Protein 8WQN (pdb70)

Secondary structure (DSSP, 8-state):
--HHHHHHHHHHHHHHHHHHSS---HHHHHHHHHHHH-TTS-EEES-HHHHHHHHGGGGGGGB-TTS-B-BGGGTEESS--TT--SEEETSSSSSEEEEEEEEEEPHHHHHH--S--SEEEE-TTHHHHHHHHHHHHS-HHHHHHHHHHHHHHH-

Sequence (155 aa):
MFEKLYSAIIYSDEFKKILLGRGVDDLEIASAYIAFLYEDLPIIGKNLCAAFLRMGLDAVYNVMPSGKVYSPRHKLYPISRYGIDGVCINCDGGKIILRISNKGYDPEDLLESKGLESRIFVSKNFKKKSMEIIEKIWDVNKIRLIARKEILERI

Structure (mmCIF, N/CA/C/O backbone):
data_8WQN
#
_entry.id   8WQN
#
_cell.length_a   33.910
_cell.length_b   70.152
_cell.length_c   71.836
_cell.angle_alpha   90.00
_cell.angle_beta   90.00
_cell.angle_gamma   90.00
#
_symmetry.space_group_name_H-M   'P 21 21 21'
#
loop_
_entity.id
_entity.type
_entity.pdbx_description
1 polymer SegC
2 water water
#
loop_
_atom_site.group_PDB
_atom_site.id
_atom_site.type_symbol
_atom_site.label_atom_id
_atom_site.label_alt_id
_atom_site.label_comp_id
_atom_site.label_asym_id
_atom_site.label_entity_id
_atom_site.label_seq_id
_atom_site.pdbx_PDB_ins_code
_atom_site.Cartn_x
_atom_site.Cartn_y
_atom_site.Cartn_z
_atom_site.occupancy
_atom_site.B_iso_or_equiv
_atom_site.auth_seq_id
_atom_site.auth_comp_id
_atom_site.auth_asym_id
_atom_site.auth_atom_id
_atom_site.pdbx_PDB_model_num
ATOM 1 N N . MET A 1 1 ? -3.990 4.657 -17.875 1.00 29.09 1 MET A N 1
ATOM 2 C CA . MET A 1 1 ? -4.378 3.326 -18.343 1.00 35.87 1 MET A CA 1
ATOM 3 C C . MET A 1 1 ? -3.579 2.271 -17.561 1.00 31.24 1 MET A C 1
ATOM 4 O O . MET A 1 1 ? -4.040 1.158 -17.304 1.00 38.48 1 MET A O 1
ATOM 9 N N . PHE A 1 2 ? -2.394 2.687 -17.136 1.00 24.88 2 PHE A N 1
ATOM 10 C CA . PHE A 1 2 ? -1.343 1.809 -16.647 1.00 17.93 2 PHE A CA 1
ATOM 11 C C . PHE A 1 2 ? -1.158 1.857 -15.141 1.00 14.63 2 PHE A C 1
ATOM 12 O O . PHE A 1 2 ? -0.242 1.201 -14.625 1.00 15.21 2 PHE A O 1
ATOM 20 N N . GLU A 1 3 ? -1.995 2.610 -14.424 1.00 19.57 3 GLU A N 1
ATOM 21 C CA . GLU A 1 3 ? -1.832 2.731 -12.979 1.00 19.74 3 GLU A CA 1
ATOM 22 C C . GLU A 1 3 ? -1.877 1.365 -12.298 1.00 18.50 3 GLU A C 1
ATOM 23 O O . GLU A 1 3 ? -1.128 1.114 -11.345 1.00 15.37 3 GLU A O 1
ATOM 29 N N . LYS A 1 4 ? -2.740 0.460 -12.772 1.00 14.25 4 LYS A N 1
ATOM 30 C CA . LYS A 1 4 ? -2.842 -0.844 -12.121 1.00 16.43 4 LYS A CA 1
ATOM 31 C C . LYS A 1 4 ? -1.557 -1.652 -12.291 1.00 15.12 4 LYS A C 1
ATOM 32 O O . LYS A 1 4 ? -1.162 -2.413 -11.393 1.00 13.65 4 LYS A O 1
ATOM 38 N N . LEU A 1 5 ? -0.897 -1.502 -13.435 1.00 10.19 5 LEU A N 1
ATOM 39 C CA . LEU A 1 5 ? 0.359 -2.203 -13.678 1.00 12.51 5 LEU A CA 1
ATOM 40 C C . LEU A 1 5 ? 1.460 -1.699 -12.753 1.00 13.38 5 LEU A C 1
ATOM 41 O O . LEU A 1 5 ? 2.167 -2.502 -12.128 1.00 13.30 5 LEU A O 1
ATOM 46 N N . TYR A 1 6 ? 1.632 -0.369 -12.656 1.00 12.91 6 TYR A N 1
ATOM 47 C CA . TYR A 1 6 ? 2.670 0.167 -11.769 1.00 13.26 6 TYR A CA 1
ATOM 48 C C . TYR A 1 6 ? 2.389 -0.203 -10.318 1.00 13.34 6 TYR A C 1
ATOM 49 O O . TYR A 1 6 ? 3.307 -0.565 -9.575 1.00 12.41 6 TYR A O 1
ATOM 58 N N . SER A 1 7 ? 1.127 -0.109 -9.895 1.00 12.02 7 SER A N 1
ATOM 59 C CA . SER A 1 7 ? 0.800 -0.431 -8.513 1.00 12.71 7 SER A CA 1
ATOM 60 C C . SER A 1 7 ? 1.005 -1.919 -8.233 1.00 13.67 7 SER A C 1
ATOM 61 O O . SER A 1 7 ? 1.495 -2.294 -7.159 1.00 12.76 7 SER A O 1
ATOM 64 N N . ALA A 1 8 ? 0.659 -2.788 -9.189 1.00 11.92 8 ALA A N 1
ATOM 65 C CA . ALA A 1 8 ? 0.881 -4.218 -8.985 1.00 12.22 8 ALA A CA 1
ATOM 66 C C . ALA A 1 8 ? 2.352 -4.521 -8.755 1.00 12.40 8 ALA A C 1
ATOM 67 O O . ALA A 1 8 ? 2.702 -5.349 -7.898 1.00 11.61 8 ALA A O 1
ATOM 69 N N . ILE A 1 9 ? 3.227 -3.872 -9.530 1.00 7.52 9 ILE A N 1
ATOM 70 C CA . ILE A 1 9 ? 4.662 -4.093 -9.394 1.00 12.35 9 ILE A CA 1
ATOM 71 C C . ILE A 1 9 ? 5.160 -3.620 -8.024 1.00 11.50 9 ILE A C 1
ATOM 72 O O . ILE A 1 9 ? 5.916 -4.328 -7.345 1.00 11.24 9 ILE A O 1
ATOM 77 N N . ILE A 1 10 ? 4.751 -2.436 -7.585 1.00 10.05 10 ILE A N 1
ATOM 78 C CA . ILE A 1 10 ? 5.238 -1.945 -6.295 1.00 9.10 10 ILE A CA 1
ATOM 79 C C . ILE A 1 10 ? 4.690 -2.806 -5.153 1.00 10.99 10 ILE A C 1
ATOM 80 O O . ILE A 1 10 ? 5.423 -3.192 -4.229 1.00 11.53 10 ILE A O 1
ATOM 85 N N . TYR A 1 11 ? 3.393 -3.120 -5.196 1.00 10.74 11 TYR A N 1
ATOM 86 C CA . TYR A 1 11 ? 2.793 -3.884 -4.097 1.00 9.87 11 TYR A CA 1
ATOM 87 C C . TYR A 1 11 ? 3.390 -5.278 -4.010 1.00 11.39 11 TYR A C 1
ATOM 88 O O . TYR A 1 11 ? 3.681 -5.769 -2.911 1.00 12.84 11 TYR A O 1
ATOM 97 N N . SER A 1 12 ? 3.606 -5.926 -5.161 1.00 11.37 12 SER A N 1
ATOM 98 C CA . SER A 1 12 ? 4.174 -7.273 -5.137 1.00 10.36 12 SER A CA 1
ATOM 99 C C . SER A 1 12 ? 5.619 -7.244 -4.641 1.00 12.76 12 SER A C 1
ATOM 100 O O . SER A 1 12 ? 6.051 -8.141 -3.899 1.00 11.81 12 SER A O 1
ATOM 103 N N . ASP A 1 13 ? 6.376 -6.206 -5.020 1.00 12.87 13 ASP A N 1
ATOM 104 C CA . ASP A 1 13 ? 7.746 -6.064 -4.531 1.00 10.96 13 ASP A CA 1
ATOM 105 C C . ASP A 1 13 ? 7.779 -5.911 -3.011 1.00 13.75 13 ASP A C 1
ATOM 106 O O . ASP A 1 13 ? 8.595 -6.547 -2.328 1.00 15.18 13 ASP A O 1
ATOM 111 N N . GLU A 1 14 ? 6.903 -5.071 -2.462 1.00 11.52 14 GLU A N 1
ATOM 112 C CA . GLU A 1 14 ? 6.875 -4.888 -1.012 1.00 13.45 14 GLU A CA 1
ATOM 113 C C . GLU A 1 14 ? 6.421 -6.162 -0.307 1.00 14.98 14 GLU A C 1
ATOM 114 O O . GLU A 1 14 ? 6.954 -6.522 0.753 1.00 12.19 14 GLU A O 1
ATOM 120 N N . PHE A 1 15 ? 5.427 -6.855 -0.873 1.00 11.12 15 PHE A N 1
ATOM 121 C CA . PHE A 1 15 ? 4.960 -8.093 -0.256 1.00 10.16 15 PHE A CA 1
ATOM 122 C C . PHE A 1 15 ? 6.055 -9.150 -0.233 1.00 12.41 15 PHE A C 1
ATOM 123 O O . PHE A 1 15 ? 6.264 -9.815 0.792 1.00 11.34 15 PHE A O 1
ATOM 131 N N . LYS A 1 16 ? 6.774 -9.319 -1.345 1.00 11.28 16 LYS A N 1
ATOM 132 C CA . LYS A 1 16 ? 7.808 -10.348 -1.389 1.00 10.74 16 LYS A CA 1
ATOM 133 C C . LYS A 1 16 ? 8.940 -10.034 -0.422 1.00 12.50 16 LYS A C 1
ATOM 134 O O . LYS A 1 16 ? 9.515 -10.952 0.180 1.00 11.94 16 LYS A O 1
ATOM 140 N N . LYS A 1 17 ? 9.256 -8.753 -0.242 1.00 12.25 17 LYS A N 1
ATOM 141 C CA . LYS A 1 17 ? 10.254 -8.387 0.757 1.00 12.89 17 LYS A CA 1
ATOM 142 C C . LYS A 1 17 ? 9.780 -8.759 2.157 1.00 18.75 17 LYS A C 1
ATOM 143 O O . LYS A 1 17 ? 10.566 -9.240 2.981 1.00 17.75 17 LYS A O 1
ATOM 149 N N . ILE A 1 18 ? 8.491 -8.543 2.444 1.00 13.05 18 ILE A N 1
ATOM 150 C CA . ILE A 1 18 ? 7.940 -8.907 3.751 1.00 13.89 18 ILE A CA 1
ATOM 151 C C . ILE A 1 18 ? 7.955 -10.420 3.968 1.00 15.51 18 ILE A C 1
ATOM 152 O O . ILE A 1 18 ? 8.267 -10.900 5.068 1.00 16.18 18 ILE A O 1
ATOM 157 N N . LEU A 1 19 ? 7.585 -11.191 2.949 1.00 13.81 19 LEU A N 1
ATOM 158 C CA . LEU A 1 19 ? 7.427 -12.639 3.101 1.00 15.92 19 LEU A CA 1
ATOM 159 C C . LEU A 1 19 ? 8.762 -13.377 3.018 1.00 15.23 19 LEU A C 1
ATOM 160 O O . LEU A 1 19 ? 9.046 -14.276 3.832 1.00 15.08 19 LEU A O 1
ATOM 165 N N . LEU A 1 20 ? 9.574 -13.038 2.017 1.00 12.40 20 LEU A N 1
ATOM 166 C CA . LEU A 1 20 ? 10.751 -13.808 1.665 1.00 12.64 20 LEU A CA 1
ATOM 167 C C . LEU A 1 20 ? 12.061 -13.040 1.796 1.00 12.61 20 LEU A C 1
ATOM 168 O O . LEU A 1 20 ? 13.122 -13.642 1.598 1.00 13.35 20 LEU A O 1
ATOM 173 N N . GLY A 1 21 ? 12.023 -11.739 2.076 1.00 14.21 21 GLY A N 1
ATOM 174 C CA . GLY A 1 21 ? 13.251 -10.982 2.285 1.00 16.00 21 GLY A CA 1
ATOM 175 C C . GLY A 1 21 ? 13.959 -10.501 1.042 1.00 19.00 21 GLY A C 1
ATOM 176 O O . GLY A 1 21 ? 15.087 -10.007 1.146 1.00 17.91 21 GLY A O 1
ATOM 177 N N . ARG A 1 22 ? 13.335 -10.600 -0.129 1.00 14.68 22 ARG A N 1
ATOM 178 C CA . ARG A 1 22 ? 13.933 -10.064 -1.336 1.00 17.81 22 ARG A CA 1
ATOM 179 C C . ARG A 1 22 ? 12.829 -9.550 -2.235 1.00 18.75 22 ARG A C 1
ATOM 180 O O . ARG A 1 22 ? 11.678 -9.983 -2.139 1.00 14.34 22 ARG A O 1
ATOM 188 N N . GLY A 1 23 ? 13.196 -8.617 -3.106 1.00 15.03 23 GLY A N 1
ATOM 189 C CA . GLY A 1 23 ? 12.249 -8.079 -4.063 1.00 16.84 23 GLY A CA 1
ATOM 190 C C . GLY A 1 23 ? 11.928 -9.036 -5.204 1.00 16.05 23 GLY A C 1
ATOM 191 O O . GLY A 1 23 ? 12.548 -10.087 -5.405 1.00 15.80 23 GLY A O 1
ATOM 192 N N . VAL A 1 24 ? 10.919 -8.640 -5.990 1.00 12.74 24 VAL A N 1
ATOM 193 C CA . VAL A 1 24 ? 10.552 -9.438 -7.135 1.00 14.32 24 VAL A CA 1
ATOM 194 C C . VAL A 1 24 ? 11.666 -9.368 -8.170 1.00 14.78 24 VAL A C 1
ATOM 195 O O . VAL A 1 24 ? 12.461 -8.417 -8.212 1.00 18.57 24 VAL A O 1
ATOM 199 N N . ASP A 1 25 ? 11.737 -10.407 -8.994 1.00 12.77 25 ASP A N 1
ATOM 200 C CA . ASP A 1 25 ? 12.775 -10.552 -10.003 1.00 18.95 25 ASP A CA 1
ATOM 201 C C . ASP A 1 25 ? 12.233 -10.244 -11.399 1.00 17.31 25 ASP A C 1
ATOM 202 O O . ASP A 1 25 ? 11.061 -9.896 -11.589 1.00 15.29 25 ASP A O 1
ATOM 207 N N . ASP A 1 26 ? 13.128 -10.348 -12.392 1.00 15.37 26 ASP A N 1
ATOM 208 C CA . ASP A 1 26 ? 12.802 -9.948 -13.756 1.00 16.05 26 ASP A CA 1
ATOM 209 C C . ASP A 1 26 ? 11.595 -10.709 -14.294 1.00 14.53 26 ASP A C 1
ATOM 210 O O . ASP A 1 26 ? 10.722 -10.126 -14.950 1.00 13.93 26 ASP A O 1
ATOM 215 N N . LEU A 1 27 ? 11.580 -12.031 -14.109 1.00 14.27 27 LEU A N 1
ATOM 216 C CA . LEU A 1 27 ? 10.511 -12.847 -14.679 1.00 16.05 27 LEU A CA 1
ATOM 217 C C . LEU A 1 27 ? 9.191 -12.574 -13.989 1.00 12.18 27 LEU A C 1
ATOM 218 O O . LEU A 1 27 ? 8.130 -12.601 -14.627 1.00 13.87 27 LEU A O 1
ATOM 223 N N . GLU A 1 28 ? 9.233 -12.339 -12.678 1.00 12.97 28 GLU A N 1
ATOM 224 C CA . GLU A 1 28 ? 8.011 -11.998 -11.957 1.00 12.89 28 GLU A CA 1
ATOM 225 C C . GLU A 1 28 ? 7.442 -10.671 -12.442 1.00 10.20 28 GLU A C 1
ATOM 226 O O . GLU A 1 28 ? 6.229 -10.538 -12.634 1.00 11.67 28 GLU A O 1
ATOM 232 N N . ILE A 1 29 ? 8.301 -9.681 -12.654 1.00 10.61 29 ILE A N 1
ATOM 233 C CA . ILE A 1 29 ? 7.834 -8.419 -13.229 1.00 11.98 29 ILE A CA 1
ATOM 234 C C . ILE A 1 29 ? 7.214 -8.651 -14.603 1.00 11.77 29 ILE A C 1
ATOM 235 O O . ILE A 1 29 ? 6.128 -8.134 -14.919 1.00 11.31 29 ILE A O 1
ATOM 240 N N . ALA A 1 30 ? 7.887 -9.446 -15.440 1.00 13.25 30 ALA A N 1
ATOM 241 C CA . ALA A 1 30 ? 7.367 -9.720 -16.777 1.00 15.82 30 ALA A CA 1
ATOM 242 C C . ALA A 1 30 ? 5.991 -10.371 -16.731 1.00 12.67 30 ALA A C 1
ATOM 243 O O . ALA A 1 30 ? 5.177 -10.146 -17.632 1.00 13.24 30 ALA A O 1
ATOM 245 N N . SER A 1 31 ? 5.696 -11.161 -15.688 1.00 9.65 31 SER A N 1
ATOM 246 C CA . SER A 1 31 ? 4.371 -11.778 -15.610 1.00 11.23 31 SER A CA 1
ATOM 247 C C . SER A 1 31 ? 3.259 -10.740 -15.514 1.00 11.67 31 SER A C 1
ATOM 248 O O . SER A 1 31 ? 2.159 -10.973 -16.028 1.00 13.55 31 SER A O 1
ATOM 251 N N . ALA A 1 32 ? 3.506 -9.595 -14.866 1.00 11.68 32 ALA A N 1
ATOM 252 C CA . ALA A 1 32 ? 2.479 -8.553 -14.803 1.00 12.24 32 ALA A CA 1
ATOM 253 C C . ALA A 1 32 ? 2.258 -7.887 -16.155 1.00 13.18 32 ALA A C 1
ATOM 254 O O . ALA A 1 32 ? 1.127 -7.506 -16.476 1.00 13.74 32 ALA A O 1
ATOM 256 N N . TYR A 1 33 ? 3.314 -7.751 -16.961 1.00 10.69 33 TYR A N 1
ATOM 257 C CA . TYR A 1 33 ? 3.137 -7.189 -18.300 1.00 13.29 33 TYR A CA 1
ATOM 258 C C . TYR A 1 33 ? 2.319 -8.132 -19.164 1.00 15.44 33 TYR A C 1
ATOM 259 O O . TYR A 1 33 ? 1.401 -7.700 -19.872 1.00 15.33 33 TYR A O 1
ATOM 268 N N . ILE A 1 34 ? 2.617 -9.430 -19.093 1.00 13.45 34 ILE A N 1
ATOM 269 C CA . ILE A 1 34 ? 1.827 -10.420 -19.819 1.00 15.98 34 ILE A CA 1
ATOM 270 C C . ILE A 1 34 ? 0.376 -10.417 -19.346 1.00 16.29 34 ILE A C 1
ATOM 271 O O . ILE A 1 34 ? -0.555 -10.492 -20.161 1.00 15.64 34 ILE A O 1
ATOM 276 N N . ALA A 1 35 ? 0.148 -10.338 -18.025 1.00 12.85 35 ALA A N 1
ATOM 277 C CA . ALA A 1 35 ? -1.222 -10.321 -17.523 1.00 14.54 35 ALA A CA 1
ATOM 278 C C . ALA A 1 35 ? -1.956 -9.052 -17.938 1.00 12.85 35 ALA A C 1
ATOM 279 O O . ALA A 1 35 ? -3.183 -9.069 -18.120 1.00 15.53 35 ALA A O 1
ATOM 281 N N . PHE A 1 36 ? -1.227 -7.952 -18.096 1.00 12.46 36 PHE A N 1
ATOM 282 C CA . PHE A 1 36 ? -1.838 -6.700 -18.514 1.00 14.90 36 PHE A CA 1
ATOM 283 C C . PHE A 1 36 ? -2.368 -6.806 -19.938 1.00 15.17 36 PHE A C 1
ATOM 284 O O . PHE A 1 36 ? -3.421 -6.237 -20.258 1.00 17.73 36 PHE A O 1
ATOM 292 N N . LEU A 1 37 ? -1.659 -7.542 -20.793 1.00 15.58 37 LEU A N 1
ATOM 293 C CA . LEU A 1 37 ? -2.042 -7.717 -22.192 1.00 18.17 37 LEU A CA 1
ATOM 294 C C . LEU A 1 37 ? -3.131 -8.768 -22.365 1.00 25.43 37 LEU A C 1
ATOM 295 O O . LEU A 1 37 ? -4.048 -8.582 -23.173 1.00 20.19 37 LEU A O 1
ATOM 300 N N . TYR A 1 38 ? -3.034 -9.884 -21.640 1.00 19.78 38 TYR A N 1
ATOM 301 C CA . TYR A 1 38 ? -3.916 -11.041 -21.810 1.00 19.59 38 TYR A CA 1
ATOM 302 C C . TYR A 1 38 ? -4.605 -11.378 -20.498 1.00 21.44 38 TYR A C 1
ATOM 303 O O . TYR A 1 38 ? -4.108 -12.179 -19.696 1.00 15.73 38 TYR A O 1
ATOM 312 N N . GLU A 1 39 ? -5.781 -10.784 -20.305 1.00 17.55 39 GLU A N 1
ATOM 313 C CA . GLU A 1 39 ? -6.519 -10.974 -19.062 1.00 22.03 39 GLU A CA 1
ATOM 314 C C . GLU A 1 39 ? -6.995 -12.407 -18.874 1.00 20.92 39 GLU A C 1
ATOM 315 O O . GLU A 1 39 ? -7.232 -12.825 -17.736 1.00 24.53 39 GLU A O 1
ATOM 321 N N . ASP A 1 40 ? -7.117 -13.178 -19.949 1.00 19.35 40 ASP A N 1
ATOM 322 C CA . ASP A 1 40 ? -7.736 -14.488 -19.876 1.00 20.97 40 ASP A CA 1
ATOM 323 C C . ASP A 1 40 ? -6.733 -15.628 -19.964 1.00 21.76 40 ASP A C 1
ATOM 324 O O . ASP A 1 40 ? -7.138 -16.795 -20.009 1.00 22.68 40 ASP A O 1
ATOM 329 N N . LEU A 1 41 ? -5.457 -15.327 -19.982 1.00 18.17 41 LEU A N 1
ATOM 330 C CA . LEU A 1 41 ? -4.403 -16.307 -20.192 1.00 17.31 41 LEU A CA 1
ATOM 331 C C . LEU A 1 41 ? -3.926 -16.838 -18.846 1.00 16.13 41 LEU A C 1
ATOM 332 O O . LEU A 1 41 ? -3.558 -16.044 -17.982 1.00 14.04 41 LEU A O 1
ATOM 337 N N . PRO A 1 42 ? -3.925 -18.149 -18.622 1.00 13.99 42 PRO A N 1
ATOM 338 C CA . PRO A 1 42 ? -3.308 -18.671 -17.396 1.00 11.64 42 PRO A CA 1
ATOM 339 C C . PRO A 1 42 ? -1.825 -18.352 -17.389 1.00 14.68 42 PRO A C 1
ATOM 340 O O . PRO A 1 42 ? -1.154 -18.430 -18.412 1.00 15.31 42 PRO A O 1
ATOM 344 N N . ILE A 1 43 ? -1.318 -17.985 -16.220 1.00 11.94 43 ILE A N 1
ATOM 345 C CA . ILE A 1 43 ? 0.092 -17.680 -16.038 1.00 10.60 43 ILE A CA 1
ATOM 346 C C . ILE A 1 43 ? 0.609 -18.655 -14.998 1.00 14.04 43 ILE A C 1
ATOM 347 O O . ILE A 1 43 ? 0.095 -18.700 -13.873 1.00 12.09 43 ILE A O 1
ATOM 352 N N . ILE A 1 44 ? 1.591 -19.459 -15.394 1.00 11.58 44 ILE A N 1
ATOM 353 C CA . ILE A 1 44 ? 2.039 -20.627 -14.647 1.00 13.70 44 ILE A CA 1
ATOM 354 C C . ILE A 1 44 ? 3.498 -20.421 -14.298 1.00 15.24 44 ILE A C 1
ATOM 355 O O . ILE A 1 44 ? 4.334 -20.277 -15.192 1.00 15.12 44 ILE A O 1
ATOM 360 N N . GLY A 1 45 ? 3.818 -20.439 -13.007 1.00 12.86 45 GLY A N 1
ATOM 361 C CA . GLY A 1 45 ? 5.203 -20.267 -12.610 1.00 13.51 45 GLY A CA 1
ATOM 362 C C . GLY A 1 45 ? 5.410 -18.970 -11.856 1.00 15.35 45 GLY A C 1
ATOM 363 O O . GLY A 1 45 ? 4.584 -18.610 -11.013 1.00 13.97 45 GLY A O 1
ATOM 364 N N . LYS A 1 46 ? 6.485 -18.248 -12.156 1.00 13.77 46 LYS A N 1
ATOM 365 C CA . LYS A 1 46 ? 6.782 -17.013 -11.428 1.00 13.69 46 LYS A CA 1
ATOM 366 C C . LYS A 1 46 ? 5.737 -15.977 -11.809 1.00 15.82 46 LYS A C 1
ATOM 367 O O . LYS A 1 46 ? 5.751 -15.467 -12.936 1.00 17.20 46 LYS A O 1
ATOM 373 N N . ASN A 1 47 ? 4.818 -15.665 -10.874 1.00 9.80 47 ASN A N 1
ATOM 374 C CA . ASN A 1 47 ? 3.624 -14.919 -11.259 1.00 9.59 47 ASN A CA 1
ATOM 375 C C . ASN A 1 47 ? 3.156 -13.937 -10.193 1.00 11.08 47 ASN A C 1
ATOM 376 O O . ASN A 1 47 ? 2.004 -13.490 -10.263 1.00 8.94 47 ASN A O 1
ATOM 381 N N . LEU A 1 48 ? 3.996 -13.593 -9.209 1.00 8.63 48 LEU A N 1
ATOM 382 C CA . LEU A 1 48 ? 3.508 -12.774 -8.096 1.00 7.28 48 LEU A CA 1
ATOM 383 C C . LEU A 1 48 ? 3.008 -11.417 -8.574 1.00 8.99 48 LEU A C 1
ATOM 384 O O . LEU A 1 48 ? 1.963 -10.940 -8.114 1.00 9.54 48 LEU A O 1
ATOM 389 N N . CYS A 1 49 ? 3.723 -10.779 -9.508 1.00 9.99 49 CYS A N 1
ATOM 390 C CA . CYS A 1 49 ? 3.278 -9.461 -9.954 1.00 8.21 49 CYS A CA 1
ATOM 391 C C . CYS A 1 49 ? 1.963 -9.559 -10.722 1.00 10.57 49 CYS A C 1
ATOM 392 O O . CYS A 1 49 ? 1.073 -8.718 -10.547 1.00 10.57 49 CYS A O 1
ATOM 395 N N . ALA A 1 50 ? 1.811 -10.591 -11.555 1.00 8.51 50 ALA A N 1
ATOM 396 C CA . ALA A 1 50 ? 0.529 -10.828 -12.218 1.00 8.48 50 ALA A CA 1
ATOM 397 C C . ALA A 1 50 ? -0.579 -11.040 -11.205 1.00 10.88 50 ALA A C 1
ATOM 398 O O . ALA A 1 50 ? -1.734 -10.639 -11.425 1.00 10.04 50 ALA A O 1
ATOM 400 N N . ALA A 1 51 ? -0.255 -11.695 -10.088 1.00 10.37 51 ALA A N 1
ATOM 401 C CA . ALA A 1 51 ? -1.284 -11.941 -9.080 1.00 10.89 51 ALA A CA 1
ATOM 402 C C . ALA A 1 51 ? -1.773 -10.650 -8.446 1.00 11.34 51 ALA A C 1
ATOM 403 O O . ALA A 1 51 ? -2.974 -10.495 -8.201 1.00 10.37 51 ALA A O 1
ATOM 405 N N . PHE A 1 52 ? -0.868 -9.718 -8.132 1.00 8.84 52 PHE A N 1
ATOM 406 C CA . PHE A 1 52 ? -1.358 -8.457 -7.592 1.00 9.39 52 PHE A CA 1
ATOM 407 C C . PHE A 1 52 ? -2.136 -7.669 -8.639 1.00 12.26 52 PHE A C 1
ATOM 408 O O . PHE A 1 52 ? -3.057 -6.917 -8.290 1.00 10.90 52 PHE A O 1
ATOM 416 N N . LEU A 1 53 ? -1.819 -7.845 -9.923 1.00 11.11 53 LEU A N 1
ATOM 417 C CA . LEU A 1 53 ? -2.600 -7.156 -10.948 1.00 11.60 53 LEU A CA 1
ATOM 418 C C . LEU A 1 53 ? -4.030 -7.694 -11.009 1.00 11.71 53 LEU A C 1
ATOM 419 O O . LEU A 1 53 ? -4.997 -6.924 -11.102 1.00 12.17 53 LEU A O 1
ATOM 424 N N . ARG A 1 54 ? -4.181 -9.011 -10.949 1.00 10.02 54 ARG A N 1
ATOM 425 C CA . ARG A 1 54 ? -5.488 -9.639 -11.130 1.00 9.81 54 ARG A CA 1
ATOM 426 C C . ARG A 1 54 ? -6.323 -9.666 -9.857 1.00 13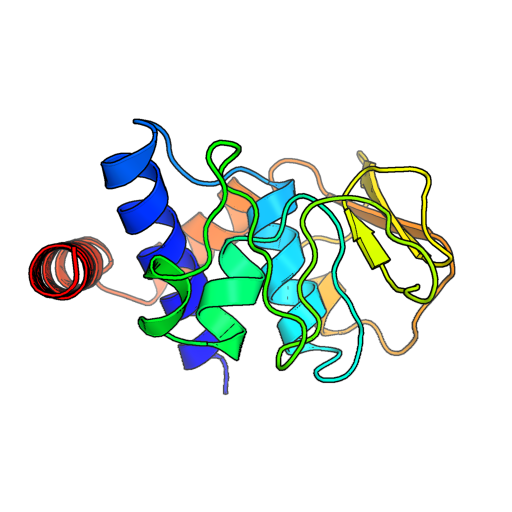.50 54 ARG A C 1
ATOM 427 O O . ARG A 1 54 ? -7.560 -9.599 -9.933 1.00 14.82 54 ARG A O 1
ATOM 435 N N . MET A 1 55 ? -5.677 -9.795 -8.703 1.00 12.89 55 MET A N 1
ATOM 436 C CA . MET A 1 55 ? -6.345 -9.963 -7.419 1.00 11.99 55 MET A CA 1
ATOM 437 C C . MET A 1 55 ? -6.245 -8.768 -6.495 1.00 13.48 55 MET A C 1
ATOM 438 O O . MET A 1 55 ? -6.885 -8.783 -5.440 1.00 13.55 55 MET A O 1
ATOM 443 N N . GLY A 1 56 ? -5.426 -7.774 -6.820 1.00 12.77 56 GLY A N 1
ATOM 444 C CA . GLY A 1 56 ? -5.151 -6.736 -5.832 1.00 12.47 56 GLY A CA 1
ATOM 445 C C . GLY A 1 56 ? -4.537 -7.290 -4.559 1.00 12.21 56 GLY A C 1
ATOM 446 O O . GLY A 1 56 ? -3.804 -8.280 -4.559 1.00 12.50 56 GLY A O 1
ATOM 447 N N . LEU A 1 57 ? -4.870 -6.645 -3.431 1.00 13.72 57 LEU A N 1
ATOM 448 C CA . LEU A 1 57 ? -4.353 -7.088 -2.140 1.00 15.08 57 LEU A CA 1
ATOM 449 C C . LEU A 1 57 ? -4.798 -8.494 -1.764 1.00 14.77 57 LEU A C 1
ATOM 450 O O . LEU A 1 57 ? -4.166 -9.115 -0.906 1.00 14.20 57 LEU A O 1
ATOM 455 N N . ASP A 1 58 ? -5.871 -9.010 -2.363 1.00 14.03 58 ASP A N 1
ATOM 456 C CA . ASP A 1 58 ? -6.264 -10.386 -2.064 1.00 14.37 58 ASP A CA 1
ATOM 457 C C . ASP A 1 58 ? -5.212 -11.406 -2.486 1.00 10.61 58 ASP A C 1
ATOM 458 O O . ASP A 1 58 ? -5.297 -12.562 -2.063 1.00 11.81 58 ASP A O 1
ATOM 463 N N . ALA A 1 59 ? -4.216 -11.007 -3.292 1.00 10.93 59 ALA A N 1
ATOM 464 C CA . ALA A 1 59 ? -3.153 -11.928 -3.676 1.00 11.75 59 ALA A CA 1
ATOM 465 C C . ALA A 1 59 ? -2.414 -12.484 -2.468 1.00 11.49 59 ALA A C 1
ATOM 466 O O . ALA A 1 59 ? -1.881 -13.594 -2.539 1.00 11.33 59 ALA A O 1
ATOM 468 N N . VAL A 1 60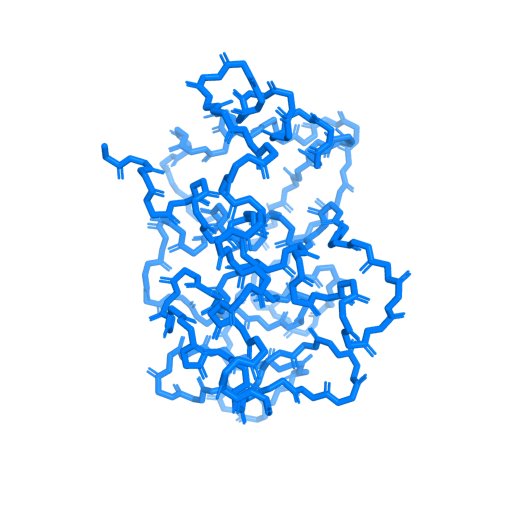 ? -2.425 -11.769 -1.341 1.00 11.26 60 VAL A N 1
ATOM 469 C CA . VAL A 1 60 ? -1.662 -12.229 -0.192 1.00 12.50 60 VAL A CA 1
ATOM 470 C C . VAL A 1 60 ? -2.186 -13.550 0.344 1.00 13.81 60 VAL A C 1
ATOM 471 O O . VAL A 1 60 ? -1.444 -14.275 1.009 1.00 16.13 60 VAL A O 1
ATOM 475 N N . TYR A 1 61 ? -3.446 -13.899 0.061 1.00 11.91 61 TYR A N 1
ATOM 476 C CA . TYR A 1 61 ? -4.036 -15.113 0.623 1.00 10.41 61 TYR A CA 1
ATOM 477 C C . TYR A 1 61 ? -3.686 -16.360 -0.163 1.00 13.35 61 TYR A C 1
ATOM 478 O O . TYR A 1 61 ? -3.977 -17.472 0.298 1.00 13.23 61 TYR A O 1
ATOM 487 N N . ASN A 1 62 ? -3.084 -16.198 -1.342 1.00 9.35 62 ASN A N 1
ATOM 488 C CA . ASN A 1 62 ? -2.940 -17.274 -2.312 1.00 11.01 62 ASN A CA 1
ATOM 489 C C . ASN A 1 62 ? -1.487 -17.541 -2.662 1.00 12.29 62 ASN A C 1
ATOM 490 O O . ASN A 1 62 ? -1.212 -18.227 -3.649 1.00 10.83 62 ASN A O 1
ATOM 495 N N . VAL A 1 63 ? -0.551 -17.050 -1.855 1.00 10.02 63 VAL A N 1
ATOM 496 C CA . VAL A 1 63 ? 0.868 -17.196 -2.166 1.00 11.55 63 VAL A CA 1
ATOM 497 C C . VAL A 1 63 ? 1.404 -18.469 -1.523 1.00 13.55 63 VAL A C 1
ATOM 498 O O 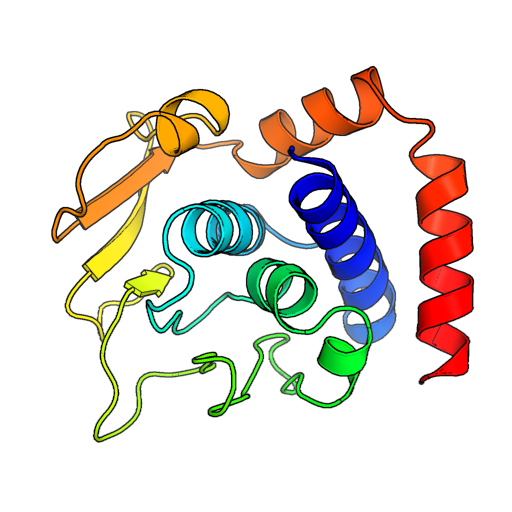. VAL A 1 63 ? 1.188 -18.727 -0.331 1.00 16.18 63 VAL A O 1
ATOM 502 N N . MET A 1 64 ? 2.093 -19.266 -2.321 1.00 9.93 64 MET A N 1
ATOM 503 C CA . MET A 1 64 ? 2.695 -20.520 -1.889 1.00 12.33 64 MET A CA 1
ATOM 504 C C . MET A 1 64 ? 3.978 -20.190 -1.123 1.00 11.50 64 MET A C 1
ATOM 505 O O . MET A 1 64 ? 4.489 -19.068 -1.196 1.00 11.60 64 MET A O 1
ATOM 510 N N . PRO A 1 65 ? 4.558 -21.153 -0.396 1.00 12.10 65 PRO A N 1
ATOM 511 C CA . PRO A 1 65 ? 5.891 -20.907 0.205 1.00 12.90 65 PRO A CA 1
ATOM 512 C C . PRO A 1 65 ? 6.965 -20.465 -0.773 1.00 12.07 65 PRO A C 1
ATOM 513 O O . PRO A 1 65 ? 7.908 -19.769 -0.360 1.00 11.68 65 PRO A O 1
ATOM 517 N N . SER A 1 66 ? 6.862 -20.864 -2.055 1.00 10.30 66 SER A N 1
ATOM 518 C CA . SER A 1 66 ? 7.812 -20.509 -3.104 1.00 10.81 66 SER A CA 1
ATOM 519 C C . SER A 1 66 ? 7.713 -19.055 -3.537 1.00 12.76 66 SER A C 1
ATOM 520 O O . SER A 1 66 ? 8.590 -18.590 -4.279 1.00 13.18 66 SER A O 1
ATOM 523 N N . GLY A 1 67 ? 6.654 -18.349 -3.140 1.00 8.63 67 GLY A N 1
ATOM 524 C CA . GLY A 1 67 ? 6.398 -16.999 -3.618 1.00 11.54 67 GLY A CA 1
ATOM 525 C C . GLY A 1 67 ? 5.593 -16.929 -4.893 1.00 11.14 67 GLY A C 1
ATOM 526 O O . GLY A 1 67 ? 5.402 -15.830 -5.435 1.00 11.42 67 GLY A O 1
ATOM 527 N N . LYS A 1 68 ? 5.128 -18.061 -5.392 1.00 10.05 68 LYS A N 1
ATOM 528 C CA . LYS A 1 68 ? 4.264 -18.146 -6.562 1.00 10.20 68 LYS A CA 1
ATOM 529 C C . LYS A 1 68 ? 2.827 -18.351 -6.114 1.00 11.25 68 LYS A C 1
ATOM 530 O O . LYS A 1 68 ? 2.564 -18.872 -5.028 1.00 11.35 68 LYS A O 1
ATOM 536 N N . VAL A 1 69 ? 1.885 -17.926 -6.950 1.00 8.91 69 VAL A N 1
ATOM 537 C CA . VAL A 1 69 ? 0.497 -17.806 -6.524 1.00 7.89 69 VAL A CA 1
ATOM 538 C C . VAL A 1 69 ? -0.335 -18.921 -7.144 1.00 9.37 69 VAL A C 1
ATOM 539 O O . VAL A 1 69 ? -0.152 -19.272 -8.313 1.00 9.11 69 VAL A O 1
ATOM 543 N N . TYR A 1 70 ? -1.259 -19.464 -6.348 1.00 7.59 70 TYR A N 1
ATOM 544 C CA . TYR A 1 70 ? -2.245 -20.440 -6.801 1.00 9.43 70 TYR A CA 1
ATOM 545 C C . TYR A 1 70 ? -3.618 -19.803 -6.645 1.00 11.73 70 TYR A C 1
ATOM 546 O O . TYR A 1 70 ? -4.079 -19.588 -5.522 1.00 10.13 70 TYR A O 1
ATOM 555 N N . SER A 1 71 ? -4.277 -19.484 -7.757 1.00 8.86 71 SER A N 1
ATOM 556 C CA . SER A 1 71 ? -5.651 -18.985 -7.705 1.00 11.32 71 SER A CA 1
ATOM 557 C C . SER A 1 71 ? -6.338 -19.337 -9.005 1.00 12.97 71 SER A C 1
ATOM 558 O O . SER A 1 71 ? -6.299 -18.574 -9.980 1.00 11.28 71 SER A O 1
ATOM 561 N N . PRO A 1 72 ? -7.004 -20.490 -9.059 1.00 13.49 72 PRO A N 1
ATOM 562 C CA . PRO A 1 72 ? -7.722 -20.886 -10.285 1.00 12.77 72 PRO A CA 1
ATOM 563 C C . PRO A 1 72 ? -8.686 -19.848 -10.815 1.00 14.30 72 PRO A C 1
ATOM 564 O O . PRO A 1 72 ? -8.748 -19.650 -12.038 1.00 16.62 72 PRO A O 1
ATOM 568 N N . ARG A 1 73 ? -9.432 -19.168 -9.935 1.00 14.87 73 ARG A N 1
ATOM 569 C CA . ARG A 1 73 ? -10.404 -18.188 -10.412 1.00 19.22 73 ARG A CA 1
ATOM 570 C C . ARG A 1 73 ? -9.734 -17.070 -11.194 1.00 17.81 73 ARG A C 1
ATOM 571 O O . ARG A 1 73 ? -10.326 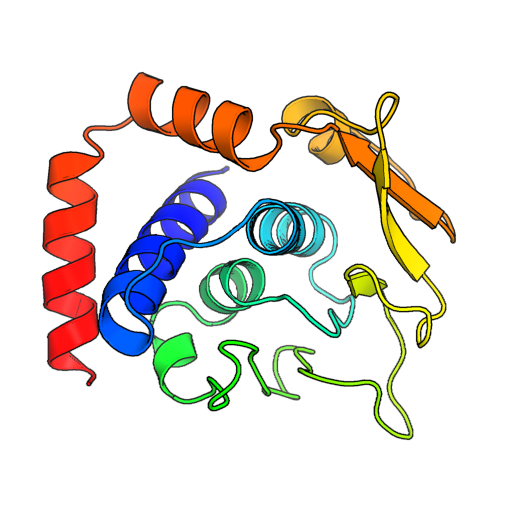-16.522 -12.134 1.00 15.57 73 ARG A O 1
ATOM 579 N N . HIS A 1 74 ? -8.488 -16.744 -10.858 1.00 12.70 74 HIS A N 1
ATOM 580 C CA . HIS A 1 74 ? -7.742 -15.734 -11.591 1.00 12.23 74 HIS A CA 1
ATOM 581 C C . HIS A 1 74 ? -6.740 -16.322 -12.567 1.00 9.02 74 HIS A C 1
ATOM 582 O O . HIS A 1 74 ? -5.889 -15.584 -13.068 1.00 11.55 74 HIS A O 1
ATOM 589 N N . LYS A 1 75 ? -6.847 -17.618 -12.872 1.00 10.03 75 LYS A N 1
ATOM 590 C CA . LYS A 1 75 ? -5.974 -18.297 -13.826 1.00 13.50 75 LYS A CA 1
ATOM 591 C C . LYS A 1 75 ? -4.495 -18.128 -13.461 1.00 13.20 75 LYS A C 1
ATOM 592 O O . LYS A 1 75 ? -3.650 -17.852 -14.310 1.00 11.91 75 LYS A O 1
ATOM 598 N N . LEU A 1 76 ? -4.182 -18.316 -12.181 1.00 10.93 76 LEU A N 1
ATOM 599 C CA . LEU A 1 76 ? -2.811 -18.224 -11.695 1.00 10.35 76 LEU A CA 1
ATOM 600 C C . LEU A 1 76 ? -2.415 -19.557 -11.074 1.00 10.08 76 LEU A C 1
ATOM 601 O O . LEU A 1 76 ? -3.131 -20.074 -10.205 1.00 11.16 76 LEU A O 1
ATOM 606 N N . TYR A 1 77 ? -1.282 -20.107 -11.505 1.00 8.89 77 TYR A N 1
ATOM 607 C CA . TYR A 1 77 ? -0.838 -21.405 -11.013 1.00 9.93 77 TYR A CA 1
ATOM 608 C C . TYR A 1 77 ? 0.659 -21.375 -10.752 1.00 9.37 77 TYR A C 1
ATOM 609 O O . TYR A 1 77 ? 1.419 -20.796 -11.534 1.00 10.58 77 TYR A O 1
ATOM 618 N N . PRO A 1 78 ? 1.106 -22.006 -9.701 1.00 8.97 78 PRO A N 1
ATOM 619 C CA . PRO A 1 78 ? 2.538 -21.955 -9.366 1.00 8.83 78 PRO A CA 1
ATOM 620 C C . PRO A 1 78 ? 3.378 -22.989 -10.090 1.00 14.87 78 PRO A C 1
ATOM 621 O O . PRO A 1 78 ? 4.580 -22.770 -10.283 1.00 13.20 78 PRO A O 1
ATOM 625 N N . ILE A 1 79 ? 2.773 -24.125 -10.463 1.00 11.45 79 ILE A N 1
ATOM 626 C CA . ILE A 1 79 ? 3.450 -25.166 -11.232 1.00 13.28 79 ILE A CA 1
ATOM 627 C C . ILE A 1 79 ? 2.503 -25.694 -12.304 1.00 15.69 79 ILE A C 1
ATOM 628 O O . ILE A 1 79 ? 1.286 -25.507 -12.245 1.00 13.46 79 ILE A O 1
ATOM 633 N N . SER A 1 80 ? 3.094 -26.332 -13.312 1.00 16.86 80 SER A N 1
ATOM 634 C CA . SER A 1 80 ? 2.319 -27.088 -14.289 1.00 19.23 80 SER A CA 1
ATOM 635 C C . SER A 1 80 ? 1.307 -27.987 -13.594 1.00 17.60 80 SER A C 1
ATOM 636 O O . SER A 1 80 ? 1.612 -28.633 -12.588 1.00 23.02 80 SER A O 1
ATOM 639 N N . ARG A 1 81 ? 0.093 -28.020 -14.137 1.00 18.64 81 ARG A N 1
ATOM 640 C CA . ARG A 1 81 ? -1.012 -28.720 -13.508 1.00 24.78 81 ARG A CA 1
ATOM 641 C C . ARG A 1 81 ? -1.860 -29.387 -14.575 1.00 23.51 81 ARG A C 1
ATOM 642 O O . ARG A 1 81 ? -2.077 -28.815 -15.646 1.00 20.78 81 ARG A O 1
ATOM 650 N N . TYR A 1 82 ? -2.383 -30.563 -14.252 1.00 21.37 82 TYR A N 1
ATOM 651 C CA . TYR A 1 82 ? -3.305 -31.238 -15.160 1.00 21.42 82 TYR A CA 1
ATOM 652 C C . TYR A 1 82 ? -4.490 -30.336 -15.505 1.00 22.00 82 TYR A C 1
ATOM 653 O O . TYR A 1 82 ? -5.098 -29.708 -14.627 1.00 21.81 82 TYR A O 1
ATOM 662 N N . GLY A 1 83 ? -4.792 -30.243 -16.798 1.00 15.19 83 GLY A N 1
ATOM 663 C CA . GLY A 1 83 ? -5.975 -29.552 -17.254 1.00 19.25 83 GLY A CA 1
ATOM 664 C C . GLY A 1 83 ? -5.843 -28.053 -17.376 1.00 17.29 83 GLY A C 1
ATOM 665 O O . GLY A 1 83 ? -6.862 -27.380 -17.559 1.00 20.64 83 GLY A O 1
ATOM 666 N N . ILE A 1 84 ? -4.628 -27.52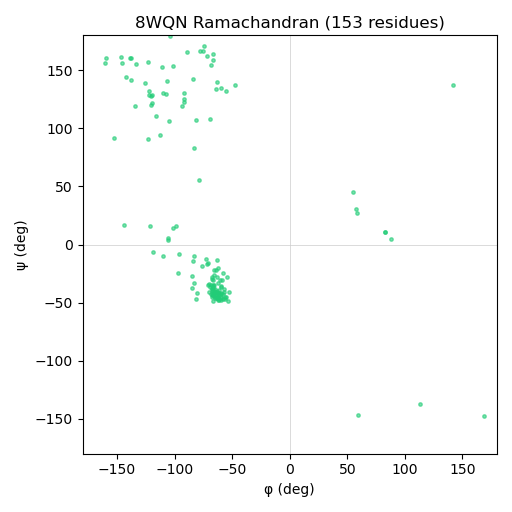4 -17.272 1.00 21.36 84 ILE A N 1
ATOM 667 C CA . ILE A 1 84 ? -4.321 -26.102 -17.406 1.00 22.42 84 ILE A CA 1
ATOM 668 C C . ILE A 1 84 ? -3.244 -25.949 -18.467 1.00 16.88 84 ILE A C 1
ATOM 669 O O . ILE A 1 84 ? -2.299 -26.741 -18.519 1.00 18.30 84 ILE A O 1
ATOM 674 N N . ASP A 1 85 ? -3.376 -24.930 -19.311 1.00 18.65 85 ASP A N 1
ATOM 675 C CA . ASP A 1 85 ? -2.245 -24.525 -20.129 1.00 19.47 85 ASP A CA 1
ATOM 676 C C . ASP A 1 85 ? -2.308 -23.024 -20.321 1.00 17.23 85 ASP A C 1
ATOM 677 O O . ASP A 1 85 ? -3.349 -22.405 -20.122 1.00 17.04 85 ASP A O 1
ATOM 682 N N . GLY A 1 86 ? -1.175 -22.453 -20.708 1.00 16.62 86 GLY A N 1
ATOM 683 C CA . GLY A 1 86 ? -1.052 -21.004 -20.770 1.00 15.42 86 GLY A CA 1
ATOM 684 C C . GLY A 1 86 ? 0.399 -20.644 -20.956 1.00 19.08 86 GLY A C 1
ATOM 685 O O . GLY A 1 86 ? 1.157 -21.389 -21.586 1.00 16.45 86 GLY A O 1
ATOM 686 N N . VAL A 1 87 ? 0.792 -19.503 -20.394 1.00 14.36 87 VAL A N 1
ATOM 687 C CA . VAL A 1 87 ? 2.192 -19.099 -20.479 1.00 12.95 87 VAL A CA 1
ATOM 688 C C . VAL A 1 87 ? 2.925 -19.631 -19.254 1.00 20.05 87 VAL A C 1
ATOM 689 O O . VAL A 1 87 ? 2.535 -19.366 -18.111 1.00 16.95 87 VAL A O 1
ATOM 693 N N . CYS A 1 88 ? 3.959 -20.423 -19.502 1.00 15.18 88 CYS A N 1
ATOM 694 C CA . CYS A 1 88 ? 4.830 -20.938 -18.459 1.00 15.35 88 CYS A CA 1
ATOM 695 C C . CYS A 1 88 ? 5.998 -19.975 -18.333 1.00 20.86 88 CYS A C 1
ATOM 696 O O . CYS A 1 88 ? 6.735 -19.764 -19.303 1.00 19.20 88 CYS A O 1
ATOM 699 N N . ILE A 1 89 ? 6.164 -19.381 -17.152 1.00 17.20 89 ILE A N 1
ATOM 700 C CA . ILE A 1 89 ? 7.193 -18.358 -16.964 1.00 16.23 89 ILE A CA 1
ATOM 701 C C . ILE A 1 89 ? 8.504 -19.097 -16.724 1.00 26.87 89 ILE A C 1
ATOM 702 O O . ILE A 1 89 ? 8.694 -19.725 -15.681 1.00 29.36 89 ILE A O 1
ATOM 707 N N . ASN A 1 90 ? 9.385 -19.076 -17.731 1.00 29.52 90 ASN A N 1
ATOM 708 C CA . ASN A 1 90 ? 10.717 -19.679 -17.660 1.00 31.78 90 ASN A CA 1
ATOM 709 C C . ASN A 1 90 ? 10.655 -21.167 -17.322 1.00 38.11 90 ASN A C 1
ATOM 710 O O . ASN A 1 90 ? 11.560 -21.705 -16.681 1.00 39.45 90 ASN A O 1
ATOM 715 N N . CYS A 1 91 ? 9.576 -21.838 -17.733 1.00 35.65 91 CYS A N 1
ATOM 716 C CA . CYS A 1 91 ? 9.423 -23.275 -17.555 1.00 36.97 91 CYS A CA 1
ATOM 717 C C . CYS A 1 91 ? 8.932 -23.875 -18.863 1.00 40.94 91 CYS A C 1
ATOM 718 O O . CYS A 1 91 ? 8.323 -23.185 -19.683 1.00 38.95 91 CYS A O 1
ATOM 721 N N . ASP A 1 92 ? 9.213 -25.166 -19.058 1.00 40.79 92 ASP A N 1
ATOM 722 C CA . ASP A 1 92 ? 8.812 -25.851 -20.284 1.00 42.57 92 ASP A CA 1
ATOM 723 C C . ASP A 1 92 ? 7.379 -26.364 -20.246 1.00 40.80 92 ASP A C 1
ATOM 724 O O . ASP A 1 92 ? 6.845 -26.734 -21.297 1.00 41.95 92 ASP A O 1
ATOM 729 N N . GLY A 1 93 ? 6.751 -26.405 -19.077 1.00 34.62 93 GLY A N 1
ATOM 730 C CA . GLY A 1 93 ? 5.428 -26.979 -18.997 1.00 35.16 93 GLY A CA 1
ATOM 731 C C . GLY A 1 93 ? 4.324 -26.063 -19.477 1.00 33.03 93 GLY A C 1
ATOM 732 O O . GLY A 1 93 ? 3.367 -25.834 -18.733 1.00 34.54 93 GLY A O 1
ATOM 733 N N . GLY A 1 94 ? 4.418 -25.556 -20.712 1.00 30.62 94 GLY A N 1
ATOM 734 C CA . GLY A 1 94 ? 3.377 -24.686 -21.231 1.00 28.80 94 GLY A CA 1
ATOM 735 C C . GLY A 1 94 ? 3.371 -24.585 -22.741 1.00 24.41 94 GLY A C 1
ATOM 736 O O . GLY A 1 94 ? 4.385 -24.801 -23.410 1.00 24.97 94 GLY A O 1
ATOM 737 N N . LYS A 1 95 ? 2.204 -24.241 -23.280 1.00 19.93 95 LYS A N 1
ATOM 738 C CA . LYS A 1 95 ? 2.115 -24.052 -24.723 1.00 24.41 95 LYS A CA 1
ATOM 739 C C . LYS A 1 95 ? 2.727 -22.731 -25.165 1.00 25.25 95 LYS A C 1
ATOM 740 O O . LYS A 1 95 ? 3.051 -22.571 -26.349 1.00 24.03 95 LYS A O 1
ATOM 746 N N . ILE A 1 96 ? 2.892 -21.788 -24.242 1.00 18.51 96 ILE A N 1
ATOM 747 C CA . ILE A 1 96 ? 3.656 -20.566 -24.457 1.00 19.66 96 ILE A CA 1
ATOM 748 C C . ILE A 1 96 ? 4.735 -20.551 -23.389 1.00 23.58 96 ILE A C 1
ATOM 749 O O . ILE A 1 96 ? 4.447 -20.819 -22.217 1.00 19.95 96 ILE A O 1
ATOM 754 N N . ILE A 1 97 ? 5.974 -20.282 -23.777 1.00 18.58 97 ILE A N 1
ATOM 755 C CA . ILE A 1 97 ? 7.070 -20.265 -22.817 1.00 19.62 97 ILE A CA 1
ATOM 756 C C . ILE A 1 97 ? 7.729 -18.895 -22.860 1.00 21.67 97 ILE A C 1
ATOM 757 O O . ILE A 1 97 ? 8.101 -18.413 -23.937 1.00 24.84 97 ILE A O 1
ATOM 762 N N . LEU A 1 98 ? 7.889 -18.279 -21.695 1.00 17.86 98 LEU A N 1
ATOM 763 C CA . LEU A 1 98 ? 8.530 -16.977 -21.573 1.00 18.02 98 LEU A CA 1
ATOM 764 C C . LEU A 1 98 ? 9.910 -17.137 -20.950 1.00 21.21 98 LEU A C 1
ATOM 765 O O . LEU A 1 98 ? 10.046 -17.743 -19.885 1.00 20.24 98 LEU A O 1
ATOM 770 N N . ARG A 1 99 ? 10.920 -16.555 -21.595 1.00 21.60 99 ARG A N 1
ATOM 771 C CA . ARG A 1 99 ? 12.296 -16.608 -21.118 1.00 26.61 99 ARG A CA 1
ATOM 772 C C . ARG A 1 99 ? 12.954 -15.248 -21.303 1.00 24.25 99 ARG A C 1
ATOM 773 O O . ARG A 1 99 ? 12.497 -14.415 -22.087 1.00 26.76 99 ARG A O 1
ATOM 781 N N . ILE A 1 100 ? 14.042 -15.042 -20.568 1.00 25.33 100 ILE A N 1
ATOM 782 C CA . ILE A 1 100 ? 14.904 -13.872 -20.717 1.00 25.76 100 ILE A CA 1
ATOM 783 C C . ILE A 1 100 ? 15.887 -14.133 -21.850 1.00 30.50 100 ILE A C 1
ATOM 784 O O . ILE A 1 100 ? 16.370 -15.259 -22.010 1.00 30.27 100 ILE A O 1
ATOM 789 N N . SER A 1 101 ? 16.198 -13.100 -22.634 1.00 27.29 101 SER A N 1
ATOM 790 C CA . SER A 1 101 ? 17.266 -13.212 -23.625 1.00 35.62 101 SER A CA 1
ATOM 791 C C . SER A 1 101 ? 17.761 -11.822 -24.007 1.00 36.31 101 SER A C 1
ATOM 792 O O . SER A 1 101 ? 17.071 -10.815 -23.810 1.00 32.43 101 SER A O 1
ATOM 795 N N . ASN A 1 102 ? 18.971 -11.789 -24.577 1.00 38.46 102 ASN A N 1
ATOM 796 C CA . ASN A 1 102 ? 19.617 -10.522 -24.910 1.00 36.79 102 ASN A CA 1
ATOM 797 C C . ASN A 1 102 ? 18.777 -9.706 -25.877 1.00 37.20 102 ASN A C 1
ATOM 798 O O . ASN A 1 102 ? 18.744 -8.472 -25.800 1.00 45.45 102 ASN A O 1
ATOM 803 N N . LYS A 1 103 ? 18.105 -10.375 -26.809 1.00 31.25 103 LYS A N 1
ATOM 804 C CA . LYS A 1 103 ? 17.336 -9.716 -27.849 1.00 35.94 103 LYS A CA 1
ATOM 805 C C . LYS A 1 103 ? 15.844 -9.667 -27.523 1.00 34.77 103 LYS A C 1
ATOM 806 O O . LYS A 1 103 ? 15.028 -9.388 -28.409 1.00 38.60 103 LYS A O 1
ATOM 812 N N . GLY A 1 104 ? 15.476 -9.914 -26.258 1.00 39.13 104 GLY A N 1
ATOM 813 C CA . GLY A 1 104 ? 14.081 -9.933 -25.868 1.00 33.06 104 GLY A CA 1
ATOM 814 C C . GLY A 1 104 ? 13.465 -8.543 -25.760 1.00 32.03 104 GLY A C 1
ATOM 815 O O . GLY A 1 104 ? 14.154 -7.523 -25.744 1.00 28.55 104 GLY A O 1
ATOM 816 N N . TYR A 1 105 ? 12.131 -8.525 -25.687 1.00 31.39 105 TYR A N 1
ATOM 817 C CA . TYR A 1 105 ? 11.386 -7.274 -25.571 1.00 29.24 105 TYR A CA 1
ATOM 818 C C . TYR A 1 105 ? 11.777 -6.502 -24.319 1.00 27.97 105 TYR A C 1
ATOM 819 O O . TYR A 1 105 ? 11.843 -7.067 -23.224 1.00 28.22 105 TYR A O 1
ATOM 828 N N . ASP A 1 106 ? 11.994 -5.195 -24.481 1.00 25.40 106 ASP A N 1
ATOM 829 C CA . ASP A 1 106 ? 11.954 -4.272 -23.361 1.00 25.33 106 ASP A CA 1
ATOM 830 C C . ASP A 1 106 ? 10.499 -4.114 -22.919 1.00 21.42 106 ASP A C 1
ATOM 831 O O . ASP A 1 106 ? 9.579 -4.443 -23.677 1.00 22.70 106 ASP A O 1
ATOM 836 N N . PRO A 1 107 ? 10.259 -3.608 -21.704 1.00 19.92 107 PRO A N 1
ATOM 837 C CA . PRO A 1 107 ? 8.865 -3.518 -21.229 1.00 18.46 107 PRO A CA 1
ATOM 838 C C . PRO A 1 107 ? 7.933 -2.790 -22.178 1.00 19.19 107 PRO A C 1
ATOM 839 O O . PRO A 1 107 ? 6.842 -3.291 -22.471 1.00 19.98 107 PRO A O 1
ATOM 843 N N . GLU A 1 108 ? 8.317 -1.603 -22.664 1.00 18.71 108 GLU A N 1
ATOM 844 C CA . GLU A 1 108 ? 7.389 -0.848 -23.499 1.00 20.41 108 GLU A CA 1
ATOM 845 C C . GLU A 1 108 ? 7.090 -1.581 -24.804 1.00 24.77 108 GLU A C 1
ATOM 846 O O . GLU A 1 108 ? 5.949 -1.572 -25.285 1.00 21.28 108 GLU A O 1
ATOM 852 N N . ASP A 1 109 ? 8.094 -2.235 -25.387 1.00 21.50 109 ASP A N 1
ATOM 853 C CA . ASP A 1 109 ? 7.878 -2.933 -26.650 1.00 23.74 109 ASP A CA 1
ATOM 854 C C . ASP A 1 109 ? 7.013 -4.173 -26.449 1.00 23.34 109 ASP A C 1
ATOM 855 O O . ASP A 1 109 ? 6.201 -4.521 -27.315 1.00 24.67 109 ASP A O 1
ATOM 860 N N . LEU A 1 110 ? 7.159 -4.842 -25.305 1.00 23.65 110 LEU A N 1
ATOM 861 C CA . LEU A 1 110 ? 6.269 -5.955 -24.993 1.00 21.53 110 LEU A CA 1
ATOM 862 C C . LEU A 1 110 ? 4.818 -5.503 -24.994 1.00 19.63 110 LEU A C 1
ATOM 863 O O . LEU A 1 110 ? 3.945 -6.194 -25.525 1.00 21.62 110 LEU A O 1
ATOM 868 N N . LEU A 1 111 ? 4.540 -4.332 -24.419 1.00 18.40 111 LEU A N 1
ATOM 869 C CA . LEU A 1 111 ? 3.161 -3.882 -24.324 1.00 18.13 111 LEU A CA 1
ATOM 870 C C . LEU A 1 111 ? 2.584 -3.486 -25.673 1.00 25.73 111 LEU A C 1
ATOM 871 O O . LEU A 1 111 ? 1.360 -3.371 -25.788 1.00 22.18 111 LEU A O 1
ATOM 876 N N . GLU A 1 112 ? 3.433 -3.281 -26.681 1.00 22.74 112 GLU A N 1
ATOM 877 C CA . GLU A 1 112 ? 2.987 -2.941 -28.030 1.00 28.97 112 GLU A CA 1
ATOM 878 C C . GLU A 1 112 ? 2.881 -4.146 -28.955 1.00 32.70 112 GLU A C 1
ATOM 879 O O . GLU A 1 112 ? 2.364 -4.004 -30.066 1.00 34.03 112 GLU A O 1
ATOM 885 N N . SER A 1 113 ? 3.345 -5.321 -28.537 1.00 28.64 113 SER A N 1
ATOM 886 C CA . SER A 1 113 ? 3.211 -6.498 -29.383 1.00 34.77 113 SER A CA 1
ATOM 887 C C . SER A 1 113 ? 1.737 -6.835 -29.598 1.00 37.19 113 SER A C 1
ATOM 888 O O . SER A 1 113 ? 0.938 -6.826 -28.658 1.00 36.22 113 SER A O 1
ATOM 891 N N . LYS A 1 114 ? 1.367 -7.106 -30.846 1.00 46.13 114 LYS A N 1
ATOM 892 C CA . LYS A 1 114 ? 0.023 -7.576 -31.185 1.00 44.31 114 LYS A CA 1
ATOM 893 C C . LYS A 1 114 ? 0.182 -9.009 -31.683 1.00 48.13 114 LYS A C 1
ATOM 894 O O . LYS A 1 114 ? 0.452 -9.247 -32.860 1.00 52.53 114 LYS A O 1
ATOM 900 N N . GLY A 1 115 ? 0.022 -9.963 -30.776 1.00 43.91 115 GLY A N 1
ATOM 901 C CA . GLY A 1 115 ? 0.135 -11.350 -31.162 1.00 40.68 115 GLY A CA 1
ATOM 902 C C . GLY A 1 115 ? 0.818 -12.195 -30.110 1.00 39.96 115 GLY A C 1
ATOM 903 O O . GLY A 1 115 ? 1.836 -11.802 -29.534 1.00 36.54 115 GLY A O 1
ATOM 904 N N . LEU A 1 116 ? 0.267 -13.372 -29.870 1.00 41.15 116 LEU A N 1
ATOM 905 C CA . LEU A 1 116 ? 0.781 -14.301 -28.879 1.00 35.97 116 LEU A CA 1
ATOM 906 C C . LEU A 1 116 ? 1.503 -15.427 -29.611 1.00 42.64 116 LEU A C 1
ATOM 907 O O . LEU A 1 116 ? 0.861 -16.274 -30.241 1.00 48.48 116 LEU A O 1
ATOM 912 N N . GLU A 1 117 ? 2.834 -15.421 -29.551 1.00 37.86 117 GLU A N 1
ATOM 913 C CA . GLU A 1 117 ? 3.630 -16.495 -30.130 1.00 39.69 117 GLU A CA 1
ATOM 914 C C . GLU A 1 117 ? 3.857 -17.599 -29.101 1.00 38.49 117 GLU A C 1
ATOM 915 O O . GLU A 1 117 ? 3.637 -17.425 -27.900 1.00 33.82 117 GLU A O 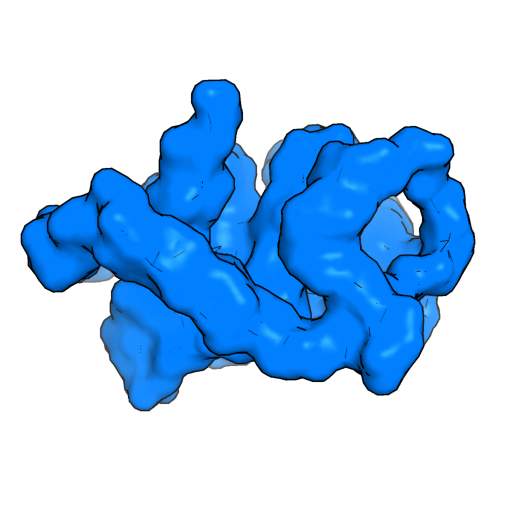1
ATOM 921 N N . SER A 1 118 ? 4.311 -18.757 -29.588 1.00 36.71 118 SER A N 1
ATOM 922 C CA . SER A 1 118 ? 4.574 -19.878 -28.693 1.00 31.00 118 SER A CA 1
ATOM 923 C C . SER A 1 118 ? 5.814 -19.656 -27.832 1.00 31.25 118 SER A C 1
ATOM 924 O O . SER A 1 118 ? 5.988 -20.342 -26.817 1.00 29.56 118 SER A O 1
ATOM 927 N N . ARG A 1 119 ? 6.676 -18.714 -28.201 1.00 31.14 119 ARG A N 1
ATOM 928 C CA . ARG A 1 119 ? 7.878 -18.428 -27.424 1.00 30.87 119 ARG A CA 1
ATOM 929 C C . ARG A 1 119 ? 7.998 -16.921 -27.273 1.00 35.12 119 ARG A C 1
ATOM 930 O O . ARG A 1 119 ? 8.084 -16.200 -28.275 1.00 35.08 119 ARG A O 1
ATOM 938 N N . ILE A 1 120 ? 7.982 -16.450 -26.028 1.00 25.98 120 ILE A N 1
ATOM 939 C CA . ILE A 1 120 ? 8.107 -15.035 -25.705 1.00 22.45 120 ILE A CA 1
ATOM 940 C C . ILE A 1 120 ? 9.465 -14.818 -25.058 1.00 26.84 120 ILE A C 1
ATOM 941 O O . ILE A 1 120 ? 9.825 -15.519 -24.103 1.00 23.09 120 ILE A O 1
ATOM 946 N N . PHE A 1 121 ? 10.206 -13.833 -25.549 1.00 25.29 121 PHE A N 1
ATOM 947 C CA . PHE A 1 121 ? 11.504 -13.498 -24.986 1.00 23.72 121 PHE A CA 1
ATOM 948 C C . PHE A 1 121 ? 11.472 -12.062 -24.486 1.00 20.89 121 PHE A C 1
ATOM 949 O O . PHE A 1 121 ? 11.081 -11.154 -25.225 1.00 28.08 121 PHE A O 1
ATOM 957 N N . VAL A 1 122 ? 11.882 -11.860 -23.241 1.00 22.58 122 VAL A N 1
ATOM 958 C CA . VAL A 1 122 ? 11.958 -10.523 -22.667 1.00 25.48 122 VAL A CA 1
ATOM 959 C C . VAL A 1 122 ? 13.423 -10.170 -22.472 1.00 26.65 122 VAL A C 1
ATOM 960 O O . VAL A 1 122 ? 14.287 -11.042 -22.314 1.00 28.85 122 VAL A O 1
ATOM 964 N N . SER A 1 123 ? 13.701 -8.871 -22.510 1.00 27.59 123 SER A N 1
ATOM 965 C CA . SER A 1 123 ? 15.062 -8.376 -22.403 1.00 31.87 123 SER A CA 1
ATOM 966 C C . SER A 1 123 ? 15.647 -8.645 -21.018 1.00 30.31 123 SER A C 1
ATOM 967 O O . SER A 1 123 ? 14.934 -8.870 -20.034 1.00 32.63 123 SER A O 1
ATOM 970 N N . LYS A 1 124 ? 16.973 -8.640 -20.950 1.00 29.06 124 LYS A N 1
ATOM 971 C CA . LYS A 1 124 ? 17.616 -8.589 -19.647 1.00 25.01 124 LYS A CA 1
ATOM 972 C C . LYS A 1 124 ? 17.325 -7.246 -18.985 1.00 29.63 124 LYS A C 1
ATOM 973 O O . LYS A 1 124 ? 16.886 -6.290 -19.629 1.00 31.66 124 LYS A O 1
ATOM 979 N N . ASN A 1 125 ? 17.559 -7.180 -17.676 1.00 33.79 125 ASN A N 1
ATOM 980 C CA . ASN A 1 125 ? 17.309 -5.956 -16.910 1.00 29.81 125 ASN A CA 1
ATOM 981 C C . ASN A 1 125 ? 15.848 -5.520 -17.011 1.00 27.61 125 ASN A C 1
ATOM 982 O O . ASN A 1 125 ? 15.539 -4.330 -16.923 1.00 25.58 125 ASN A O 1
ATOM 987 N N . PHE A 1 126 ? 14.942 -6.473 -17.231 1.00 28.22 126 PHE A N 1
ATOM 988 C CA . PHE A 1 126 ? 13.527 -6.132 -17.349 1.00 25.82 126 PHE A CA 1
ATOM 989 C C . PHE A 1 126 ? 13.031 -5.392 -16.111 1.00 20.70 126 PHE A C 1
ATOM 990 O O . PHE A 1 126 ? 12.334 -4.372 -16.218 1.00 20.90 126 PHE A O 1
ATOM 998 N N . LYS A 1 127 ? 13.387 -5.888 -14.918 1.00 21.80 127 LYS A N 1
ATOM 999 C CA . LYS A 1 127 ? 13.010 -5.208 -13.681 1.00 19.76 127 LYS A CA 1
ATOM 1000 C C . LYS A 1 127 ? 13.622 -3.818 -13.599 1.00 20.33 127 LYS A C 1
ATOM 1001 O O . LYS A 1 127 ? 12.956 -2.851 -13.212 1.00 18.87 127 LYS A O 1
ATOM 1007 N N . LYS A 1 128 ? 14.913 -3.713 -13.906 1.00 22.70 128 LYS A N 1
ATOM 1008 C CA . LYS A 1 128 ? 15.599 -2.429 -13.815 1.00 24.29 128 LYS A CA 1
ATOM 1009 C C . LYS A 1 128 ? 14.869 -1.387 -14.655 1.00 15.74 128 LYS A C 1
ATOM 1010 O O . LYS A 1 128 ? 14.618 -0.264 -14.205 1.00 18.38 128 LYS A O 1
ATOM 1016 N N . LYS A 1 129 ? 14.494 -1.761 -15.877 1.00 18.38 129 LYS A N 1
ATOM 1017 C CA . LYS A 1 129 ? 13.845 -0.813 -16.777 1.00 18.20 129 LYS A CA 1
ATOM 1018 C C . LYS A 1 129 ? 12.441 -0.476 -16.298 1.00 22.29 129 LYS A C 1
ATOM 1019 O O . LYS A 1 129 ? 12.010 0.678 -16.386 1.00 19.00 129 LYS A O 1
ATOM 1025 N N . SER A 1 130 ? 11.701 -1.480 -15.825 1.00 16.99 130 SER A N 1
ATOM 1026 C CA . SER A 1 130 ? 10.378 -1.226 -15.267 1.00 16.34 130 SER A CA 1
ATOM 1027 C C . SER A 1 130 ? 10.479 -0.311 -14.050 1.00 17.01 130 SER A C 1
ATOM 1028 O O . SER A 1 130 ? 9.773 0.704 -13.949 1.00 19.48 130 SER A O 1
ATOM 1031 N N . MET A 1 131 ? 11.406 -0.615 -13.134 1.00 15.54 131 MET A N 1
ATOM 1032 C CA . MET A 1 131 ? 11.527 0.184 -11.916 1.00 17.62 131 MET A CA 1
ATOM 1033 C C . MET A 1 131 ? 12.000 1.607 -12.221 1.00 20.01 131 MET A C 1
ATOM 1034 O O . MET A 1 131 ? 11.553 2.563 -11.577 1.00 19.35 131 MET A O 1
ATOM 1039 N N . GLU A 1 132 ? 12.911 1.776 -13.185 1.00 19.81 132 GLU A N 1
ATOM 1040 C CA . GLU A 1 132 ? 13.351 3.132 -13.538 1.00 24.69 132 GLU A CA 1
ATOM 1041 C C . GLU A 1 132 ? 12.185 3.989 -14.002 1.00 23.07 132 GLU A C 1
ATOM 1042 O O . GLU A 1 132 ? 12.089 5.174 -13.647 1.00 22.62 132 GLU A O 1
ATOM 1048 N N . ILE A 1 133 ? 11.309 3.411 -14.820 1.00 19.48 133 ILE A N 1
ATOM 1049 C CA . ILE A 1 133 ? 10.141 4.133 -15.320 1.00 19.11 133 ILE A CA 1
ATOM 1050 C C . ILE A 1 133 ? 9.237 4.546 -14.175 1.00 21.63 133 ILE A C 1
ATOM 1051 O O . ILE A 1 133 ? 8.809 5.701 -14.097 1.00 20.35 133 ILE A O 1
ATOM 1056 N N . ILE A 1 134 ? 8.940 3.610 -13.261 1.00 17.79 134 ILE A N 1
ATOM 1057 C CA . ILE A 1 134 ? 7.999 3.895 -12.181 1.00 19.44 134 ILE A CA 1
ATOM 1058 C C . ILE A 1 134 ? 8.548 4.962 -11.232 1.00 19.26 134 ILE A C 1
ATOM 1059 O O . ILE A 1 134 ? 7.819 5.876 -10.831 1.00 20.86 134 ILE A O 1
ATOM 1064 N N . GLU A 1 135 ? 9.824 4.866 -10.841 1.00 20.85 135 GLU A N 1
ATOM 1065 C CA . GLU A 1 135 ? 10.396 5.908 -9.984 1.00 20.37 135 GLU A CA 1
ATOM 1066 C C . GLU A 1 135 ? 10.420 7.264 -10.675 1.00 22.93 135 GLU A C 1
ATOM 1067 O O . GLU A 1 135 ? 10.359 8.299 -10.003 1.00 27.14 135 GLU A O 1
ATOM 1073 N N . LYS A 1 136 ? 10.508 7.288 -12.004 1.00 21.55 136 LYS A N 1
ATOM 1074 C CA . LYS A 1 136 ? 10.480 8.563 -12.716 1.00 27.08 136 LYS A CA 1
ATOM 1075 C C . LYS A 1 136 ? 9.150 9.281 -12.536 1.00 27.53 136 LYS A C 1
ATOM 1076 O O . LYS A 1 136 ? 9.112 10.505 -12.352 1.00 26.09 136 LYS A O 1
ATOM 1082 N N . ILE A 1 137 ? 8.047 8.541 -12.582 1.00 21.78 137 ILE A N 1
ATOM 1083 C CA . ILE A 1 137 ? 6.731 9.156 -12.660 1.00 21.83 137 ILE A CA 1
ATO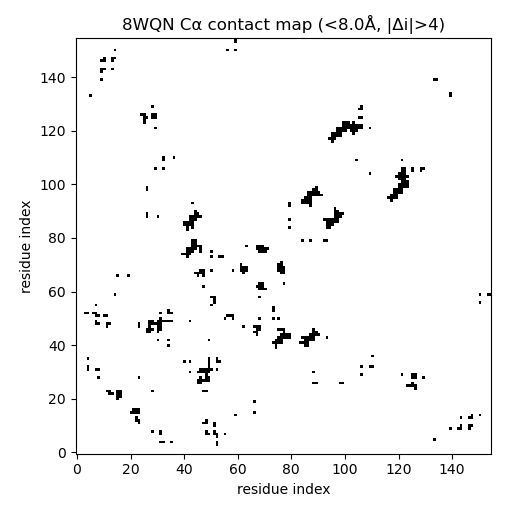M 1084 C C . ILE A 1 137 ? 6.033 9.272 -11.316 1.00 20.55 137 ILE A C 1
ATOM 1085 O O . ILE A 1 137 ? 5.157 10.136 -11.163 1.00 21.57 137 ILE A O 1
ATOM 1090 N N . TRP A 1 138 ? 6.375 8.428 -10.350 1.00 20.99 138 TRP A N 1
ATOM 1091 C CA . TRP A 1 138 ? 5.662 8.332 -9.093 1.00 18.79 138 TRP A CA 1
ATOM 1092 C C . TRP A 1 138 ? 6.591 8.567 -7.911 1.00 21.34 138 TRP A C 1
ATOM 1093 O O . TRP A 1 138 ? 7.810 8.368 -7.992 1.00 23.52 138 TRP A O 1
ATOM 1104 N N . ASP A 1 139 ? 5.980 8.963 -6.796 1.00 21.34 139 ASP A N 1
ATOM 1105 C CA . ASP A 1 139 ? 6.662 9.043 -5.504 1.00 26.10 139 ASP A CA 1
ATOM 1106 C C . ASP A 1 139 ? 6.637 7.642 -4.904 1.00 22.83 139 ASP A C 1
ATOM 1107 O O . ASP A 1 139 ? 5.774 7.290 -4.101 1.00 24.04 139 ASP A O 1
ATOM 1112 N N . VAL A 1 140 ? 7.596 6.822 -5.337 1.00 23.37 140 VAL A N 1
ATOM 1113 C CA . VAL A 1 140 ? 7.556 5.392 -5.040 1.00 21.18 140 VAL A CA 1
ATOM 1114 C C . VAL A 1 140 ? 7.765 5.111 -3.553 1.00 24.40 140 VAL A C 1
ATOM 1115 O O . VAL A 1 140 ? 7.182 4.166 -3.004 1.00 23.43 140 VAL A O 1
ATOM 1119 N N . ASN A 1 141 ? 8.597 5.903 -2.879 1.00 25.71 141 ASN A N 1
ATOM 1120 C CA . ASN A 1 141 ? 8.803 5.679 -1.452 1.00 24.67 141 ASN A CA 1
ATOM 1121 C C . ASN A 1 141 ? 7.495 5.842 -0.692 1.00 26.54 141 ASN A C 1
ATOM 1122 O O . ASN A 1 141 ? 7.190 5.054 0.211 1.00 29.17 141 ASN A O 1
ATOM 1127 N N . LYS A 1 142 ? 6.679 6.827 -1.080 1.00 26.10 142 LYS A N 1
ATOM 1128 C CA . LYS A 1 142 ? 5.396 7.023 -0.413 1.00 24.59 142 LYS A CA 1
ATOM 1129 C C . LYS A 1 142 ? 4.440 5.871 -0.706 1.00 21.64 142 LYS A C 1
ATOM 1130 O O . LYS A 1 142 ? 3.751 5.389 0.197 1.00 23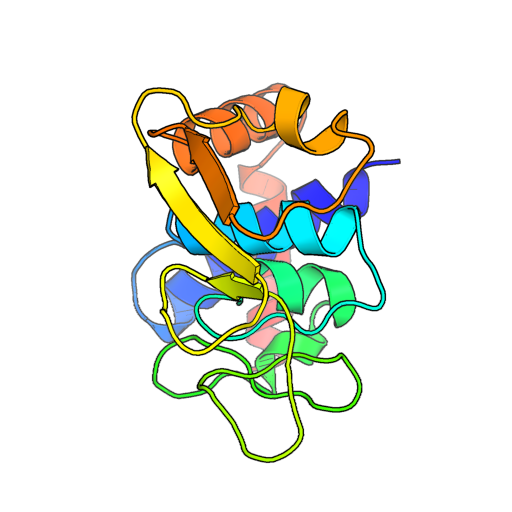.64 142 LYS A O 1
ATOM 1136 N N . ILE A 1 143 ? 4.387 5.417 -1.962 1.00 21.45 143 ILE A N 1
ATOM 1137 C CA . ILE A 1 143 ? 3.514 4.301 -2.312 1.00 19.61 143 ILE A CA 1
ATOM 1138 C C . ILE A 1 143 ? 3.963 3.025 -1.611 1.00 19.37 143 ILE A C 1
ATOM 1139 O O . ILE A 1 143 ? 3.132 2.246 -1.136 1.00 21.08 143 ILE A O 1
ATOM 1144 N N . ARG A 1 144 ? 5.278 2.779 -1.558 1.00 20.21 144 ARG A N 1
ATOM 1145 C CA . ARG A 1 144 ? 5.798 1.613 -0.847 1.00 20.78 144 ARG A CA 1
ATOM 1146 C C . ARG A 1 144 ? 5.355 1.607 0.611 1.00 22.56 144 ARG A C 1
ATOM 1147 O O . ARG A 1 144 ? 4.980 0.562 1.152 1.00 20.83 144 ARG A O 1
ATOM 1155 N N . LEU A 1 145 ? 5.371 2.773 1.258 1.00 20.01 145 LEU A N 1
ATOM 1156 C CA . LEU A 1 145 ? 4.984 2.853 2.660 1.00 22.68 145 LEU A CA 1
ATOM 1157 C C . LEU A 1 145 ? 3.506 2.535 2.833 1.00 22.72 145 LEU A C 1
ATOM 1158 O O . LEU A 1 145 ? 3.122 1.801 3.751 1.00 22.50 145 LEU A O 1
ATOM 1163 N N . ILE A 1 146 ? 2.666 3.063 1.941 1.00 21.80 146 ILE A N 1
ATOM 1164 C CA . ILE A 1 146 ? 1.241 2.757 1.983 1.00 19.08 146 ILE A CA 1
ATOM 1165 C C . ILE A 1 146 ? 1.018 1.270 1.724 1.00 18.56 146 ILE A C 1
ATOM 1166 O O . ILE A 1 146 ? 0.253 0.601 2.427 1.00 20.10 146 ILE A O 1
ATOM 1171 N N . ALA A 1 147 ? 1.693 0.734 0.708 1.00 18.28 147 ALA A N 1
ATOM 1172 C CA . ALA A 1 147 ? 1.532 -0.675 0.364 1.00 20.60 147 ALA A CA 1
ATOM 1173 C C . ALA A 1 147 ? 1.919 -1.570 1.533 1.00 19.27 147 ALA A C 1
ATOM 1174 O O . ALA A 1 147 ? 1.182 -2.489 1.896 1.00 18.37 147 ALA A O 1
ATOM 1176 N N . ARG A 1 148 ? 3.073 -1.300 2.145 1.00 19.40 148 ARG A N 1
ATOM 1177 C CA . ARG A 1 148 ? 3.494 -2.068 3.313 1.00 17.64 148 ARG A CA 1
ATOM 1178 C C . ARG A 1 148 ? 2.440 -2.034 4.414 1.00 22.79 148 ARG A C 1
ATOM 1179 O O . ARG A 1 148 ? 2.109 -3.069 5.003 1.00 21.45 148 ARG A O 1
ATOM 1187 N N . LYS A 1 149 ? 1.920 -0.844 4.726 1.00 21.21 149 LYS A N 1
ATOM 1188 C CA . LYS A 1 149 ? 0.907 -0.746 5.770 1.00 22.17 149 LYS A CA 1
ATOM 1189 C C . LYS A 1 149 ? -0.312 -1.588 5.416 1.00 24.10 149 LYS A C 1
ATOM 1190 O O . LYS A 1 149 ? -0.791 -2.377 6.235 1.00 25.62 149 LYS A O 1
ATOM 1196 N N . GLU A 1 150 ? -0.781 -1.483 4.165 1.00 20.00 150 GLU A N 1
ATOM 1197 C CA . GLU A 1 150 ? -1.984 -2.195 3.740 1.00 22.43 150 GLU A CA 1
ATOM 1198 C C . GLU A 1 150 ? -1.767 -3.699 3.701 1.00 19.06 150 GLU A C 1
ATOM 1199 O O . GLU A 1 150 ? -2.670 -4.473 4.040 1.00 23.31 150 GLU A O 1
ATOM 1205 N N . ILE A 1 151 ? -0.584 -4.135 3.259 1.00 18.44 151 ILE A N 1
ATOM 1206 C CA . ILE A 1 151 ? -0.262 -5.559 3.258 1.00 16.90 151 ILE A CA 1
ATOM 1207 C C . ILE A 1 151 ? -0.239 -6.099 4.684 1.00 24.66 151 ILE A C 1
ATOM 1208 O O . ILE A 1 151 ? -0.785 -7.168 4.980 1.00 20.85 151 ILE A O 1
ATOM 1213 N N . LEU A 1 152 ? 0.412 -5.372 5.587 1.00 22.72 152 LEU A N 1
ATOM 1214 C CA . LEU A 1 152 ? 0.548 -5.868 6.946 1.00 23.38 152 LEU A CA 1
ATOM 1215 C C . LEU A 1 152 ? -0.797 -5.916 7.673 1.00 22.45 152 LEU A C 1
ATOM 1216 O O . LEU A 1 152 ? -0.987 -6.783 8.529 1.00 30.78 152 LEU A O 1
ATOM 1221 N N . GLU A 1 153 ? -1.749 -5.034 7.333 1.00 23.88 153 GLU A N 1
ATOM 1222 C CA . GLU A 1 153 ? -3.085 -5.156 7.923 1.00 24.92 153 GLU A CA 1
ATOM 1223 C C . GLU A 1 153 ? -3.801 -6.429 7.494 1.00 29.90 153 GLU A C 1
ATOM 1224 O O . GLU A 1 153 ? -4.684 -6.892 8.220 1.00 32.42 153 GLU A O 1
ATOM 1230 N N . ARG A 1 154 ? -3.473 -6.984 6.322 1.00 30.66 154 ARG A N 1
ATOM 1231 C CA . ARG A 1 154 ? -4.069 -8.242 5.883 1.00 28.39 154 ARG A CA 1
ATOM 1232 C C . ARG A 1 154 ? -3.334 -9.449 6.439 1.00 31.99 154 ARG A C 1
ATOM 1233 O O . ARG A 1 154 ? -3.974 -10.453 6.773 1.00 37.43 154 ARG A O 1
ATOM 1241 N N . ILE A 1 155 ? -2.007 -9.371 6.529 1.00 25.35 155 ILE A N 1
ATOM 1242 C CA . ILE A 1 155 ? -1.170 -10.422 7.090 1.00 33.25 155 ILE A CA 1
ATOM 1243 C C . ILE A 1 155 ? -1.441 -10.569 8.584 1.00 43.18 155 ILE A C 1
ATOM 1244 O O . ILE A 1 155 ? -1.203 -9.636 9.356 1.00 43.40 155 ILE A O 1
#

Organism: Saccharolobus solfataricus (strain ATCC 35092 / DSM 1617 / JCM 11322 / P2) (NCBI:txid273057)

Nearest PDB structures (foldseek):
  8wqn-assembly1_A  TM=1.006E+00  e=1.230E-31  Saccharolobus solfataricus P2
  8wq8-assembly2_D  TM=9.910E-01  e=2.280E-28  Saccharolobus solfataricus P2
  4tu1-assembly1_D  TM=2.852E-01  e=3.013E+00  Toxoplasma gondii

B-factor: mean 23.53, std 10.93, range [7.28, 58.89]

Solvent-accessible surface area: 8299 Å² total; per-residue (Å²): 177,73,121,150,2,41,32,4,0,0,30,0,2,14,5,7,90,52,82,53,67,140,16,0,44,41,13,3,0,0,0,0,9,1,2,39,53,51,143,112,18,23,0,2,5,67,0,1,0,0,0,9,32,48,15,34,37,57,0,19,136,30,29,83,122,66,0,48,0,82,0,61,167,43,78,0,14,14,116,67,129,220,68,53,63,0,0,1,5,71,40,105,36,17,130,11,33,0,80,64,32,100,188,13,95,55,13,129,78,4,35,116,24,185,54,74,126,70,154,14,65,0,5,109,86,0,63,116,56,0,20,76,86,0,109,161,92,71,87,14,118,112,34,44,127,71,0,114,128,54,0,74,128,95,110

Foldseek 3Di:
DCPLLLLLQLLLQLVCCVQPNGGQDLLQNVLSLVCVQPQPFAEEANHSSVLCSQPPLVQVVAADNVRFGDDVVRNGYRHQDPPHAGEYRCDPNHQAYEEEDQPADASVVSNVDDDGDSYHYHYPCNVVRSVVVSVVPDPSVVSSVVSNVVNVVVD

Radius of gyration: 14.45 Å; Cα contacts (8 Å, |Δi|>4): 276; chains: 1; bounding box: 30×40×39 Å